Protein AF-A0A7C7RL92-F1 (afdb_monomer_lite)

Sequence (69 aa):
MHDTPGLHIKLTAENLGSIQRDTQIYHKNIPIGSVQDYTLDEANNRVVINAFIEPKYQHLIKTKTRFWN

Structure (mmCIF, N/CA/C/O backbone):
data_AF-A0A7C7RL92-F1
#
_entry.id   AF-A0A7C7RL92-F1
#
loop_
_atom_site.group_PDB
_atom_site.id
_atom_site.type_symbol
_atom_site.label_atom_id
_atom_site.label_alt_id
_atom_site.label_comp_id
_atom_site.label_asym_id
_atom_site.label_entity_id
_atom_site.label_seq_id
_atom_site.pdbx_PDB_ins_code
_atom_site.Cartn_x
_atom_site.Cartn_y
_atom_site.Cartn_z
_atom_site.occupancy
_atom_site.B_iso_or_equiv
_atom_site.auth_seq_id
_atom_site.auth_comp_id
_atom_site.auth_asym_id
_atom_site.auth_atom_id
_atom_site.pdbx_PDB_model_num
ATOM 1 N N . MET A 1 1 ? -17.145 17.157 2.497 1.00 42.53 1 MET A N 1
ATOM 2 C CA . MET A 1 1 ? -15.685 17.019 2.338 1.00 42.53 1 MET A CA 1
ATOM 3 C C . MET A 1 1 ? -15.245 15.893 3.268 1.00 42.53 1 MET A C 1
ATOM 5 O O . MET A 1 1 ? -15.111 16.149 4.454 1.00 42.53 1 MET A O 1
ATOM 9 N N . HIS A 1 2 ? -15.159 14.646 2.799 1.00 47.88 2 HIS A N 1
ATOM 10 C CA . HIS A 1 2 ? -14.573 13.568 3.604 1.00 47.88 2 HIS A CA 1
ATOM 11 C C . HIS A 1 2 ? -13.160 13.360 3.078 1.00 47.88 2 HIS A C 1
ATOM 13 O O . HIS A 1 2 ? -12.971 12.716 2.051 1.00 47.88 2 HIS A O 1
ATOM 19 N N . ASP A 1 3 ? -12.192 13.978 3.750 1.00 55.53 3 ASP A N 1
ATOM 20 C CA . ASP A 1 3 ? -10.825 13.469 3.744 1.00 55.53 3 ASP A CA 1
ATOM 21 C C . ASP A 1 3 ? -10.949 11.993 4.123 1.00 55.53 3 ASP A C 1
ATOM 23 O O . ASP A 1 3 ? -11.564 11.692 5.146 1.00 55.53 3 ASP A O 1
ATOM 27 N N . THR A 1 4 ? -10.493 11.068 3.283 1.00 62.03 4 THR A N 1
ATOM 28 C CA . THR A 1 4 ? -10.372 9.667 3.687 1.00 62.03 4 THR A CA 1
ATOM 29 C C . THR A 1 4 ? -9.036 9.582 4.414 1.00 62.03 4 THR A C 1
ATOM 31 O O . THR A 1 4 ? -8.011 9.457 3.740 1.00 62.03 4 THR A O 1
ATOM 34 N N . PRO A 1 5 ? -8.981 9.714 5.757 1.00 68.00 5 PRO A N 1
ATOM 35 C CA . PRO A 1 5 ? -7.729 9.544 6.465 1.00 68.00 5 PRO A CA 1
ATOM 36 C C . PRO A 1 5 ? -7.212 8.149 6.135 1.00 68.00 5 PRO A C 1
ATOM 38 O O . PRO A 1 5 ? -7.971 7.184 6.168 1.00 68.00 5 PRO A O 1
ATOM 41 N N . GLY A 1 6 ? -5.940 8.040 5.779 1.00 68.75 6 GLY A N 1
ATOM 42 C CA . GLY A 1 6 ? -5.334 6.769 5.425 1.00 68.75 6 GLY A CA 1
ATOM 43 C C . GLY A 1 6 ? -3.870 6.927 5.068 1.00 68.75 6 GLY A C 1
ATOM 44 O O . GLY A 1 6 ? -3.428 7.977 4.606 1.00 68.75 6 GLY A O 1
ATOM 45 N N . LEU A 1 7 ? -3.100 5.884 5.350 1.00 81.62 7 LEU A N 1
ATOM 46 C CA . LEU A 1 7 ? -1.667 5.872 5.125 1.00 81.62 7 LEU A CA 1
ATOM 47 C C . LEU A 1 7 ? -1.390 5.205 3.781 1.00 81.62 7 LEU A C 1
ATOM 49 O O . LEU A 1 7 ? -1.641 4.016 3.600 1.00 81.62 7 LEU A O 1
ATOM 53 N N . HIS A 1 8 ? -0.847 5.976 2.847 1.00 80.75 8 HIS A N 1
ATOM 54 C CA . HIS A 1 8 ? -0.395 5.455 1.566 1.00 80.75 8 HIS A CA 1
ATOM 55 C C . HIS A 1 8 ? 1.050 4.999 1.723 1.00 80.75 8 HIS A C 1
ATOM 57 O O . HIS A 1 8 ? 1.936 5.808 2.006 1.00 80.75 8 HIS A O 1
ATOM 63 N N . ILE A 1 9 ? 1.291 3.704 1.550 1.00 77.62 9 ILE A N 1
ATOM 64 C CA . ILE A 1 9 ? 2.631 3.128 1.627 1.00 77.62 9 ILE A CA 1
ATOM 65 C C . ILE A 1 9 ? 3.084 2.662 0.249 1.00 77.62 9 ILE A C 1
ATOM 67 O O . ILE A 1 9 ? 2.292 2.168 -0.553 1.00 77.62 9 ILE A O 1
ATOM 71 N N . LYS A 1 10 ? 4.383 2.816 -0.008 1.00 79.81 10 LYS A N 1
ATOM 72 C CA . LYS A 1 10 ? 5.046 2.278 -1.194 1.00 79.81 10 LYS A CA 1
ATOM 73 C C . LYS A 1 10 ? 5.907 1.103 -0.778 1.00 79.81 10 LYS A C 1
ATOM 75 O O . LYS A 1 10 ? 6.753 1.230 0.107 1.00 79.81 10 LYS A O 1
ATOM 80 N N . LEU A 1 11 ? 5.672 -0.030 -1.409 1.00 76.38 11 LEU A N 1
ATOM 81 C CA . LEU A 1 11 ? 6.387 -1.272 -1.193 1.00 76.38 11 LEU A CA 1
ATOM 82 C C . LEU A 1 11 ? 7.197 -1.556 -2.450 1.00 76.38 11 LEU A C 1
ATOM 84 O O . LEU A 1 11 ? 6.637 -1.635 -3.536 1.00 76.38 11 LEU A O 1
ATOM 88 N N . THR A 1 12 ? 8.510 -1.689 -2.314 1.00 73.75 12 THR A N 1
ATOM 89 C CA . THR A 1 12 ? 9.386 -2.067 -3.424 1.00 73.75 12 THR A CA 1
ATOM 90 C C . THR A 1 12 ? 9.726 -3.543 -3.316 1.00 73.75 12 THR A C 1
ATOM 92 O O . THR A 1 12 ? 10.262 -3.984 -2.299 1.00 73.75 12 THR A O 1
ATOM 95 N N . ALA A 1 13 ? 9.427 -4.298 -4.365 1.00 72.19 13 ALA A N 1
ATOM 96 C CA . ALA A 1 13 ? 9.754 -5.710 -4.487 1.00 72.19 13 ALA A CA 1
ATOM 97 C C . ALA A 1 13 ? 10.673 -5.940 -5.694 1.00 72.19 13 ALA A C 1
ATOM 99 O O . ALA A 1 13 ? 10.652 -5.179 -6.659 1.00 72.19 13 ALA A O 1
ATOM 100 N N . GLU A 1 14 ? 11.491 -6.990 -5.641 1.00 72.81 14 GLU A N 1
ATOM 101 C CA . GLU A 1 14 ? 12.360 -7.386 -6.762 1.00 72.81 14 GLU A CA 1
ATOM 102 C C . GLU A 1 14 ? 11.576 -8.065 -7.893 1.00 72.81 14 GLU A C 1
ATOM 104 O O . GLU A 1 14 ? 12.039 -8.099 -9.022 1.00 72.81 14 GLU A O 1
ATOM 109 N N . ASN A 1 15 ? 10.377 -8.579 -7.609 1.00 66.62 15 ASN A N 1
ATOM 110 C CA . ASN A 1 15 ? 9.465 -9.158 -8.591 1.00 66.62 15 ASN A 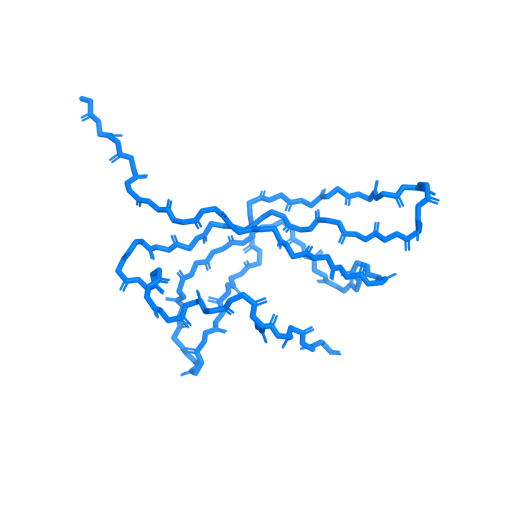CA 1
ATOM 111 C C . ASN A 1 15 ? 8.015 -8.859 -8.195 1.00 66.62 15 ASN A C 1
ATOM 113 O O . ASN A 1 15 ? 7.709 -8.744 -7.008 1.00 66.62 15 ASN A O 1
ATOM 117 N N . LEU A 1 16 ? 7.118 -8.774 -9.183 1.00 63.31 16 LEU A N 1
ATOM 118 C CA . LEU A 1 16 ? 5.685 -8.544 -8.944 1.00 63.31 16 LEU A CA 1
ATOM 119 C C . LEU A 1 16 ? 5.044 -9.727 -8.205 1.00 63.31 16 LEU A C 1
ATOM 121 O O . LEU A 1 16 ? 4.113 -9.551 -7.422 1.00 63.31 16 LEU A O 1
ATOM 125 N N . GLY A 1 17 ? 5.554 -10.937 -8.460 1.00 59.09 17 GLY A N 1
ATOM 126 C CA . GLY A 1 17 ? 4.910 -12.177 -8.036 1.00 59.09 17 GLY A CA 1
ATOM 127 C C . GLY A 1 17 ? 3.450 -12.240 -8.504 1.00 59.09 17 GLY A C 1
ATOM 128 O O . GLY A 1 17 ? 3.063 -11.585 -9.470 1.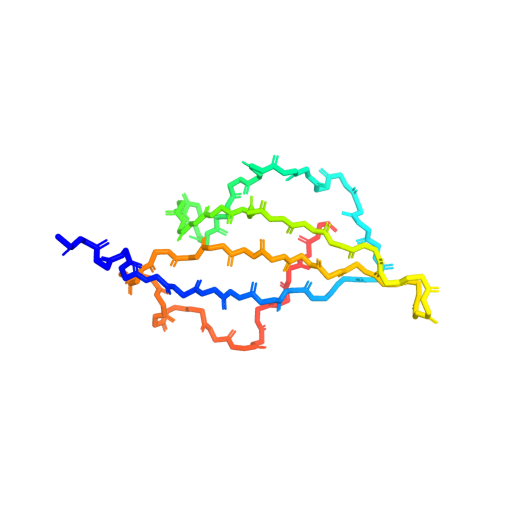00 59.09 17 GLY A O 1
ATOM 129 N N . SER A 1 18 ? 2.621 -13.000 -7.792 1.00 57.16 18 SER A N 1
ATOM 130 C CA . SER A 1 18 ? 1.174 -13.108 -8.039 1.00 57.16 18 SER A CA 1
ATOM 131 C C . SER A 1 18 ? 0.360 -11.967 -7.407 1.00 57.16 18 SER A C 1
ATOM 133 O O . SER A 1 18 ? -0.804 -12.168 -7.062 1.00 57.16 18 SER A O 1
ATOM 135 N N . ILE A 1 19 ? 0.952 -10.786 -7.190 1.00 65.25 19 ILE A N 1
ATOM 136 C CA . ILE A 1 19 ? 0.233 -9.656 -6.588 1.00 65.25 19 ILE A CA 1
ATOM 137 C C . ILE A 1 19 ? -0.590 -8.944 -7.661 1.00 65.25 19 ILE A C 1
ATOM 139 O O . ILE A 1 19 ? -0.061 -8.464 -8.659 1.00 65.25 19 ILE A O 1
ATOM 143 N N . GLN A 1 20 ? -1.900 -8.872 -7.435 1.00 65.62 20 GLN A N 1
ATOM 144 C CA . GLN A 1 20 ? -2.855 -8.198 -8.313 1.00 65.62 20 GLN A CA 1
ATOM 145 C C . GLN A 1 20 ? -3.398 -6.927 -7.651 1.00 65.62 20 GLN A C 1
ATOM 147 O O . GLN A 1 20 ? -3.333 -6.753 -6.428 1.00 65.62 20 GLN A O 1
ATOM 152 N N . ARG A 1 21 ? -3.952 -6.030 -8.469 1.00 71.12 21 ARG A N 1
ATOM 153 C CA . ARG A 1 21 ? -4.701 -4.862 -7.992 1.00 71.12 21 ARG A CA 1
ATOM 154 C C . ARG A 1 21 ? -5.877 -5.390 -7.156 1.00 71.12 21 ARG A C 1
ATOM 156 O O . ARG A 1 21 ? -6.394 -6.454 -7.482 1.00 71.12 21 ARG A O 1
ATOM 163 N N . ASP A 1 22 ? -6.207 -4.718 -6.053 1.00 73.31 22 ASP A N 1
ATOM 164 C CA . ASP A 1 22 ? -7.209 -5.153 -5.060 1.00 73.31 22 ASP A CA 1
ATOM 165 C C . ASP A 1 22 ? -6.794 -6.300 -4.122 1.00 73.31 22 ASP A C 1
ATOM 167 O O . ASP A 1 22 ? -7.600 -6.788 -3.327 1.00 73.31 22 ASP A O 1
ATOM 171 N N . THR A 1 23 ? -5.518 -6.696 -4.115 1.00 80.75 23 THR A N 1
ATOM 172 C CA . THR A 1 23 ? -5.027 -7.639 -3.098 1.00 80.75 23 THR A CA 1
ATOM 173 C C . THR A 1 23 ? -5.196 -7.041 -1.698 1.00 80.75 23 THR A C 1
ATOM 175 O O . THR A 1 23 ? -4.694 -5.950 -1.409 1.00 80.75 23 THR A O 1
ATOM 178 N N . GLN A 1 24 ? -5.880 -7.761 -0.804 1.00 82.25 24 GLN A N 1
ATOM 179 C CA . GLN A 1 24 ? -6.032 -7.342 0.588 1.00 82.25 24 GLN A CA 1
ATOM 180 C C . GLN A 1 24 ? -4.725 -7.530 1.362 1.00 82.25 24 GLN A C 1
ATOM 182 O O . GLN A 1 24 ? -4.070 -8.571 1.289 1.00 82.25 24 GLN A O 1
ATOM 187 N N . ILE A 1 25 ? -4.355 -6.513 2.137 1.00 79.31 25 ILE A N 1
ATOM 188 C CA . ILE A 1 25 ? -3.183 -6.548 3.006 1.00 79.31 25 ILE A CA 1
ATOM 189 C C . ILE A 1 25 ? -3.620 -7.004 4.385 1.00 79.31 25 ILE A C 1
ATOM 191 O O . ILE A 1 25 ? -4.394 -6.329 5.068 1.00 79.31 25 ILE A O 1
ATOM 195 N N . TYR A 1 26 ? -3.053 -8.127 4.812 1.00 78.62 26 TYR A N 1
ATOM 196 C CA . TYR A 1 26 ? -3.277 -8.676 6.136 1.00 78.62 26 TYR A CA 1
ATOM 197 C C . TYR A 1 26 ? -2.053 -8.482 7.018 1.00 78.62 26 TYR A C 1
ATOM 199 O O . TYR A 1 26 ? -0.918 -8.742 6.621 1.00 78.62 26 TYR A O 1
ATOM 207 N N . HIS A 1 27 ? -2.294 -8.088 8.262 1.00 78.56 27 HIS A N 1
ATOM 208 C CA . HIS A 1 27 ? -1.296 -8.122 9.317 1.00 78.56 27 HIS A CA 1
ATOM 209 C C . HIS A 1 27 ? -1.842 -8.955 10.470 1.00 78.56 27 HIS A C 1
ATOM 211 O O . HIS A 1 27 ? -2.898 -8.642 11.011 1.00 78.56 27 HIS A O 1
ATOM 217 N N . LYS A 1 28 ? -1.144 -10.037 10.838 1.00 79.19 28 LYS A N 1
ATOM 218 C CA . LYS A 1 28 ? -1.604 -10.989 11.870 1.00 79.19 28 LYS A CA 1
ATOM 219 C C . LYS A 1 28 ? -3.032 -11.517 11.622 1.00 79.19 28 LYS A C 1
ATOM 221 O O . LYS A 1 28 ? -3.820 -11.603 12.555 1.00 79.19 28 LYS A O 1
ATOM 226 N N . ASN A 1 29 ? -3.363 -11.858 10.372 1.00 80.62 29 ASN A N 1
ATOM 227 C CA . ASN A 1 29 ? -4.711 -12.267 9.929 1.00 80.62 29 ASN A CA 1
ATOM 228 C C . ASN A 1 29 ? -5.802 -11.183 10.018 1.00 80.62 29 ASN A C 1
ATOM 230 O O . ASN A 1 29 ? -6.977 -11.485 9.837 1.00 80.62 29 ASN A O 1
ATOM 234 N N . ILE A 1 30 ? -5.442 -9.920 10.258 1.00 81.81 30 ILE A N 1
ATOM 235 C CA . ILE A 1 30 ? -6.390 -8.803 10.276 1.00 81.81 30 ILE A CA 1
ATOM 236 C C . ILE A 1 30 ? -6.239 -8.021 8.969 1.00 81.81 30 ILE A C 1
ATOM 238 O O . ILE A 1 30 ? -5.112 -7.628 8.654 1.00 81.81 30 ILE A O 1
ATOM 242 N N . PRO A 1 31 ? -7.324 -7.782 8.208 1.00 84.31 31 PRO A N 1
ATOM 243 C CA . PRO A 1 31 ? -7.273 -6.909 7.046 1.00 84.31 31 PRO A CA 1
ATOM 244 C C . PRO A 1 31 ? -7.019 -5.482 7.526 1.00 84.31 31 PRO A C 1
ATOM 246 O O . PRO A 1 31 ? -7.804 -4.919 8.289 1.00 84.31 31 PRO A O 1
ATOM 249 N N . ILE A 1 32 ? -5.888 -4.922 7.112 1.00 85.00 32 ILE A N 1
ATOM 250 C CA . ILE A 1 32 ? -5.475 -3.571 7.500 1.00 85.00 32 ILE A CA 1
ATOM 251 C C . ILE A 1 32 ? -5.493 -2.584 6.332 1.00 85.00 32 ILE A C 1
ATOM 253 O O . ILE A 1 32 ? -5.313 -1.383 6.537 1.00 85.00 32 ILE A O 1
ATOM 257 N N . GLY A 1 33 ? -5.692 -3.081 5.113 1.00 85.88 33 GLY A N 1
ATOM 258 C CA . GLY A 1 33 ? -5.700 -2.266 3.911 1.00 85.88 33 GLY A CA 1
ATOM 259 C C . GLY A 1 33 ? -5.763 -3.092 2.635 1.00 85.88 33 GLY A C 1
ATOM 260 O O . GLY A 1 33 ? -6.046 -4.292 2.662 1.00 85.88 33 GLY A O 1
ATOM 261 N N . SER A 1 34 ? -5.471 -2.440 1.518 1.00 85.19 34 SER A N 1
ATOM 262 C CA . SER A 1 34 ? -5.527 -3.024 0.180 1.00 85.19 34 SER A CA 1
ATOM 263 C C . SER A 1 34 ? -4.487 -2.406 -0.750 1.00 85.19 34 SER A C 1
ATOM 265 O O . SER A 1 34 ? -4.050 -1.264 -0.582 1.00 85.19 34 SER A O 1
ATOM 267 N N . VAL A 1 35 ? -4.065 -3.181 -1.745 1.00 84.31 35 VAL A N 1
ATOM 268 C CA . VAL A 1 35 ? -3.217 -2.702 -2.837 1.00 84.31 35 VAL A CA 1
ATOM 269 C C . VAL A 1 35 ? -4.068 -1.861 -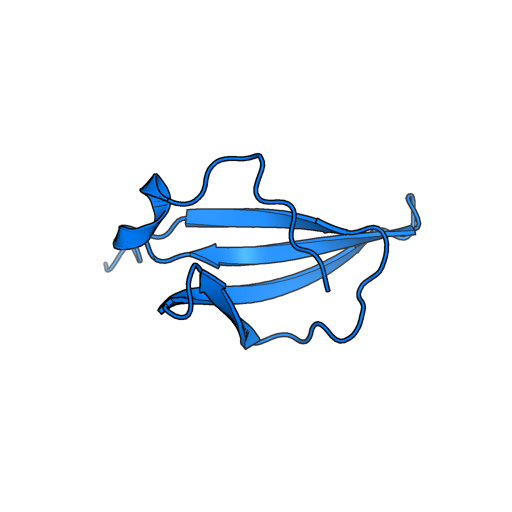3.784 1.00 84.31 35 VAL A C 1
ATOM 271 O O . VAL A 1 35 ? -4.994 -2.374 -4.407 1.00 84.31 35 VAL A O 1
ATOM 274 N N . GLN A 1 36 ? -3.734 -0.577 -3.896 1.00 85.31 36 GLN A N 1
ATOM 275 C CA . GLN A 1 36 ? -4.401 0.358 -4.805 1.00 85.31 36 GLN A CA 1
ATOM 276 C C . GLN A 1 36 ? -3.840 0.234 -6.218 1.00 85.31 36 GLN A C 1
ATOM 278 O O . GLN A 1 36 ? -4.583 0.220 -7.194 1.00 85.31 36 GLN A O 1
ATOM 283 N N . ASP A 1 37 ? -2.514 0.174 -6.334 1.00 83.75 37 ASP A N 1
ATOM 284 C CA . ASP A 1 37 ? -1.848 0.148 -7.627 1.00 83.75 37 ASP A CA 1
ATOM 285 C C . ASP A 1 37 ? -0.459 -0.481 -7.522 1.00 83.75 37 ASP A C 1
ATOM 287 O O . ASP A 1 37 ? 0.092 -0.634 -6.433 1.00 83.75 37 ASP A O 1
ATOM 291 N N . TYR A 1 38 ? 0.128 -0.836 -8.654 1.00 82.38 38 TYR A N 1
ATOM 292 C CA . TYR A 1 38 ? 1.518 -1.238 -8.737 1.00 82.38 38 TYR A CA 1
ATOM 293 C C . TYR A 1 38 ? 2.096 -0.782 -10.069 1.00 82.38 38 TYR A C 1
ATOM 295 O O . TYR A 1 38 ? 1.436 -0.783 -11.104 1.00 82.38 38 TYR A O 1
ATOM 303 N N . THR A 1 39 ? 3.364 -0.412 -10.045 1.00 81.56 39 THR A N 1
ATOM 304 C CA . THR A 1 39 ? 4.103 0.050 -11.209 1.00 81.56 39 THR A CA 1
ATOM 305 C C . THR A 1 39 ? 5.362 -0.785 -11.343 1.00 81.56 39 THR A C 1
ATOM 307 O O . THR A 1 39 ? 6.075 -1.003 -10.365 1.00 81.56 39 THR A O 1
ATOM 310 N N . LEU A 1 40 ? 5.638 -1.260 -12.553 1.00 80.38 40 LEU A N 1
ATOM 311 C CA . LEU A 1 40 ? 6.916 -1.878 -12.871 1.00 80.38 40 LEU A CA 1
ATOM 312 C C . LEU A 1 40 ? 7.936 -0.766 -13.138 1.00 80.38 40 LEU A C 1
ATOM 314 O O . LEU A 1 40 ? 7.759 0.053 -14.034 1.00 80.38 40 LEU A O 1
ATOM 318 N N . ASP A 1 41 ? 8.990 -0.733 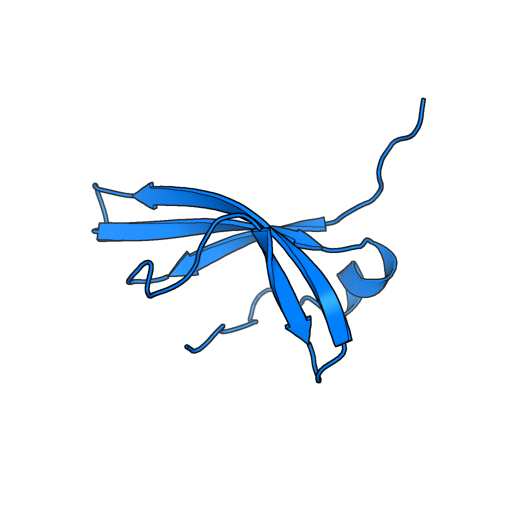-12.337 1.00 80.94 41 ASP A N 1
ATOM 319 C CA . ASP A 1 41 ? 10.182 0.071 -12.563 1.00 80.94 41 ASP A CA 1
ATOM 320 C C . ASP A 1 41 ? 11.100 -0.710 -13.511 1.00 80.94 41 ASP A C 1
ATOM 322 O O . ASP A 1 41 ? 11.879 -1.569 -13.089 1.00 80.94 41 ASP A O 1
ATOM 326 N N . GLU A 1 42 ? 10.970 -0.441 -14.812 1.00 72.06 42 GLU A N 1
ATOM 327 C CA . GLU A 1 42 ? 11.791 -1.076 -15.853 1.00 72.06 42 GLU A CA 1
ATOM 328 C C . GLU A 1 42 ? 13.282 -0.729 -15.712 1.00 72.06 42 GLU A C 1
ATOM 330 O O . GLU A 1 42 ? 14.140 -1.511 -16.112 1.00 72.06 42 GLU A O 1
ATOM 335 N N . ALA A 1 43 ? 13.611 0.411 -15.094 1.00 77.31 43 ALA A N 1
ATOM 336 C CA . ALA A 1 43 ? 14.991 0.860 -14.918 1.00 77.31 43 ALA A CA 1
ATOM 337 C C . ALA A 1 43 ? 15.771 0.002 -13.909 1.00 77.31 43 ALA A C 1
ATOM 339 O O . ALA A 1 43 ? 16.958 -0.256 -14.100 1.00 77.31 43 ALA A O 1
ATOM 340 N N . ASN A 1 44 ? 15.115 -0.446 -12.838 1.00 73.44 44 ASN A N 1
ATOM 341 C CA . ASN A 1 44 ? 15.729 -1.263 -11.791 1.00 73.44 44 ASN A CA 1
ATOM 342 C C . ASN A 1 44 ? 15.226 -2.710 -11.793 1.00 73.44 44 ASN A C 1
ATOM 344 O O . ASN A 1 44 ? 15.598 -3.470 -10.898 1.00 73.44 44 ASN A O 1
ATOM 348 N N . ASN A 1 45 ? 14.379 -3.076 -12.762 1.00 75.69 45 ASN A N 1
ATOM 349 C CA . ASN A 1 45 ? 13.672 -4.353 -12.824 1.00 75.69 45 ASN A CA 1
ATOM 350 C C . ASN A 1 45 ? 12.976 -4.682 -11.490 1.00 75.69 45 ASN A C 1
ATOM 352 O O . ASN A 1 45 ? 13.061 -5.794 -10.972 1.00 75.69 45 ASN A O 1
ATOM 356 N N . ARG A 1 46 ? 12.358 -3.662 -10.887 1.00 81.31 46 ARG A N 1
ATOM 357 C CA . ARG A 1 46 ? 11.697 -3.723 -9.578 1.00 81.31 46 ARG A CA 1
ATOM 358 C C . ARG A 1 46 ? 10.237 -3.369 -9.727 1.00 81.31 46 ARG A C 1
ATOM 360 O O . ARG A 1 46 ? 9.839 -2.712 -10.674 1.00 81.31 46 ARG A O 1
ATOM 367 N N . VAL A 1 47 ? 9.431 -3.747 -8.753 1.00 81.31 47 VAL A N 1
ATOM 368 C CA . VAL A 1 47 ? 8.011 -3.412 -8.727 1.00 81.31 47 VAL A CA 1
ATOM 369 C C . VAL A 1 47 ? 7.736 -2.510 -7.545 1.00 81.31 47 VAL A C 1
ATOM 371 O O . VAL A 1 47 ? 8.089 -2.829 -6.412 1.00 81.31 47 VAL A O 1
ATOM 374 N N . VAL A 1 48 ? 7.101 -1.379 -7.819 1.00 83.38 48 VAL A N 1
ATOM 375 C CA . VAL A 1 48 ? 6.644 -0.411 -6.831 1.00 83.38 48 VAL A CA 1
ATOM 376 C C . VAL A 1 48 ? 5.152 -0.613 -6.628 1.00 83.38 48 VAL A C 1
ATOM 378 O O . VAL A 1 48 ? 4.342 -0.226 -7.459 1.00 83.38 48 VAL A O 1
ATOM 381 N N . ILE A 1 49 ? 4.776 -1.214 -5.512 1.00 82.94 49 ILE A N 1
ATOM 382 C CA . ILE A 1 49 ? 3.392 -1.472 -5.133 1.00 82.94 49 ILE A CA 1
ATOM 383 C C . ILE A 1 49 ? 2.925 -0.325 -4.235 1.00 82.94 49 ILE A C 1
ATOM 385 O O . ILE A 1 49 ? 3.505 -0.063 -3.181 1.00 82.94 49 ILE A O 1
ATOM 389 N N . ASN A 1 50 ? 1.875 0.370 -4.652 1.00 85.06 50 ASN A N 1
ATOM 390 C CA . ASN A 1 50 ? 1.188 1.393 -3.880 1.00 85.06 50 ASN A CA 1
ATOM 391 C C . ASN A 1 50 ? 0.012 0.757 -3.138 1.00 85.06 50 ASN A C 1
ATOM 393 O O . ASN A 1 50 ? -0.947 0.272 -3.742 1.00 85.06 50 ASN A O 1
ATOM 397 N N . ALA A 1 51 ? 0.059 0.796 -1.813 1.00 84.06 51 ALA A N 1
ATOM 398 C CA . ALA A 1 51 ? -1.001 0.273 -0.973 1.00 84.06 51 ALA A CA 1
ATOM 399 C C . ALA A 1 51 ? -1.600 1.345 -0.074 1.00 84.06 51 ALA A C 1
ATOM 401 O O . ALA A 1 51 ? -0.912 2.255 0.395 1.00 84.06 51 ALA A O 1
ATOM 402 N N . PHE A 1 52 ? -2.894 1.201 0.179 1.00 85.75 52 PHE A N 1
ATOM 403 C CA . PHE A 1 52 ? -3.642 2.016 1.111 1.00 85.75 52 PHE A CA 1
ATOM 404 C C . PHE A 1 52 ? -3.867 1.239 2.400 1.00 85.75 52 PHE A C 1
ATOM 406 O O . PHE A 1 52 ? -4.399 0.130 2.385 1.00 85.75 52 PHE A O 1
ATOM 413 N N . ILE A 1 53 ? -3.471 1.835 3.517 1.00 85.00 53 ILE A N 1
ATOM 414 C CA . ILE A 1 53 ? -3.669 1.290 4.854 1.00 85.00 53 ILE A CA 1
ATOM 415 C C . ILE A 1 53 ? -4.633 2.194 5.603 1.00 85.00 53 ILE A C 1
ATOM 417 O O . ILE A 1 53 ? -4.502 3.421 5.591 1.00 85.00 53 ILE A O 1
ATOM 421 N N . GLU A 1 54 ? -5.581 1.585 6.306 1.00 84.50 54 GLU A N 1
ATOM 422 C CA . GLU A 1 54 ? -6.525 2.345 7.109 1.00 84.50 54 GLU A CA 1
ATOM 423 C C . GLU A 1 54 ? -5.787 3.116 8.224 1.00 84.50 54 GLU A C 1
ATOM 425 O O . GLU A 1 54 ? -4.865 2.599 8.865 1.00 84.50 54 GLU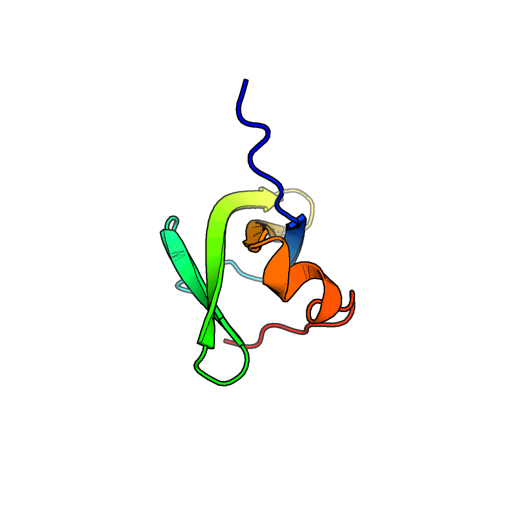 A O 1
ATOM 430 N N . PRO A 1 55 ? -6.210 4.347 8.536 1.00 81.00 55 PRO A N 1
ATOM 431 C CA . PRO A 1 55 ? -5.513 5.240 9.461 1.00 81.00 55 PRO A CA 1
ATOM 432 C C . PRO A 1 55 ? -5.533 4.696 10.892 1.00 81.00 55 PRO A C 1
ATOM 434 O O . PRO A 1 55 ? -4.625 4.970 11.673 1.00 81.00 55 PRO A O 1
ATOM 437 N N . LYS A 1 56 ? -6.516 3.855 11.237 1.00 81.56 56 LYS A N 1
ATOM 438 C CA . LYS A 1 56 ? -6.535 3.104 12.502 1.00 81.56 56 LYS A CA 1
ATOM 439 C C . LYS A 1 56 ? -5.336 2.165 12.649 1.00 81.56 56 LYS A C 1
ATOM 441 O O . LYS A 1 56 ? -4.926 1.910 13.772 1.00 81.56 56 LYS A O 1
ATOM 446 N N . TYR A 1 57 ? -4.737 1.698 11.553 1.00 80.62 57 TYR A N 1
ATOM 447 C CA . TYR A 1 57 ? -3.599 0.772 11.548 1.00 80.62 57 TYR A CA 1
ATOM 448 C C . TYR A 1 57 ? -2.279 1.428 11.131 1.00 80.62 57 TYR A C 1
ATOM 450 O O . TYR A 1 57 ? -1.244 0.764 11.146 1.00 80.62 57 TYR A O 1
ATOM 458 N N . GLN A 1 58 ? -2.271 2.732 10.830 1.00 76.00 58 GLN A N 1
ATOM 459 C CA . GLN A 1 58 ? -1.057 3.471 10.447 1.00 76.00 58 GLN A CA 1
ATOM 460 C C . GLN A 1 58 ? 0.085 3.308 11.466 1.00 76.00 58 GLN A C 1
ATOM 462 O O . GLN A 1 58 ? 1.250 3.224 11.101 1.00 76.00 58 GLN A O 1
ATOM 467 N N . HIS A 1 59 ? -0.259 3.198 12.753 1.00 76.00 59 HIS A N 1
ATOM 468 C CA . HIS A 1 59 ? 0.688 3.039 13.856 1.00 76.00 59 HIS A CA 1
ATOM 469 C C . HIS A 1 59 ? 1.342 1.644 13.908 1.00 76.00 59 HIS A C 1
ATOM 471 O O . HIS A 1 59 ? 2.372 1.470 14.562 1.00 76.00 59 HIS A O 1
ATOM 477 N N . LEU A 1 60 ? 0.752 0.650 13.234 1.00 70.56 60 LEU A N 1
ATOM 478 C CA . LEU A 1 60 ? 1.271 -0.717 13.140 1.00 70.56 60 LEU A CA 1
ATOM 479 C C . LEU A 1 60 ? 2.274 -0.865 11.993 1.00 70.56 60 LEU A C 1
ATOM 481 O O . LEU A 1 60 ? 3.191 -1.683 12.078 1.00 70.56 60 LEU A O 1
ATOM 485 N N . ILE A 1 61 ? 2.128 -0.064 10.935 1.00 66.00 61 ILE A N 1
ATOM 486 C CA . ILE A 1 61 ? 3.030 -0.094 9.788 1.00 66.00 61 ILE A CA 1
ATOM 487 C C . ILE A 1 61 ? 4.284 0.715 10.113 1.00 66.00 61 ILE A C 1
ATOM 489 O O . ILE A 1 61 ? 4.346 1.928 9.937 1.00 66.00 61 ILE A O 1
ATOM 493 N N . LYS A 1 62 ? 5.326 0.024 10.578 1.00 57.47 62 LYS A N 1
ATOM 494 C CA . LYS A 1 62 ? 6.68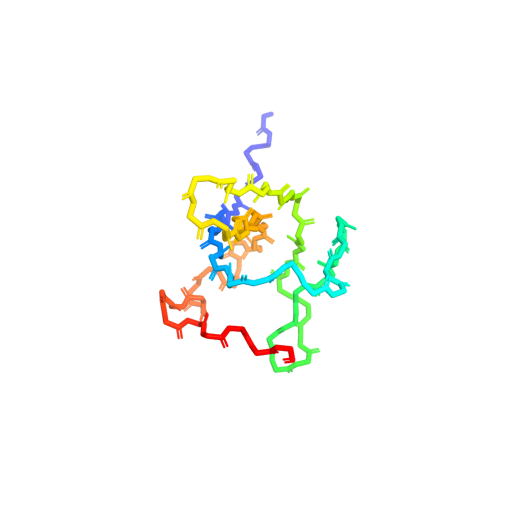1 0.580 10.621 1.00 57.47 62 LYS A CA 1
ATOM 495 C C . LYS A 1 62 ? 7.423 0.212 9.338 1.00 57.47 62 LYS A C 1
ATOM 497 O O . LYS A 1 62 ? 7.331 -0.919 8.862 1.00 57.47 62 LYS A O 1
ATOM 502 N N . THR A 1 63 ? 8.202 1.165 8.829 1.00 49.44 63 THR A N 1
ATOM 503 C CA . THR A 1 63 ? 8.986 1.226 7.572 1.00 49.44 63 THR A CA 1
ATOM 504 C C . THR A 1 63 ? 9.885 0.013 7.253 1.00 49.44 63 THR A C 1
ATOM 506 O O . THR A 1 63 ? 10.539 -0.018 6.221 1.00 49.44 63 THR A O 1
ATOM 509 N N . LYS A 1 64 ? 9.926 -1.015 8.107 1.00 49.00 64 LYS A N 1
ATOM 510 C CA . LYS A 1 64 ? 10.667 -2.270 7.901 1.00 49.00 64 LYS A CA 1
ATOM 511 C C . LYS A 1 64 ? 9.752 -3.485 7.725 1.00 49.00 64 LYS A C 1
ATOM 513 O O . LYS A 1 64 ? 10.148 -4.602 8.049 1.00 49.00 64 LYS A O 1
ATOM 518 N N . THR A 1 65 ? 8.524 -3.288 7.248 1.00 50.88 65 THR A N 1
ATOM 519 C CA . THR A 1 65 ? 7.647 -4.421 6.934 1.00 50.88 65 THR A CA 1
ATOM 520 C C . THR A 1 65 ? 8.154 -5.072 5.652 1.00 50.88 65 THR A C 1
ATOM 522 O O . THR A 1 65 ? 7.890 -4.608 4.549 1.00 50.88 65 THR A O 1
ATOM 525 N N . ARG A 1 66 ? 8.963 -6.117 5.818 1.00 53.59 66 ARG A N 1
ATOM 526 C CA . ARG A 1 66 ? 9.407 -6.989 4.735 1.00 53.59 66 ARG A CA 1
ATOM 527 C C . ARG A 1 66 ? 8.207 -7.875 4.398 1.00 53.59 66 ARG A C 1
ATOM 529 O O . ARG A 1 66 ? 7.809 -8.688 5.228 1.00 53.59 66 ARG A O 1
ATOM 536 N N . PHE A 1 67 ? 7.565 -7.628 3.260 1.00 55.06 67 PHE A N 1
ATOM 537 C CA . PHE A 1 67 ? 6.531 -8.518 2.741 1.00 55.06 67 PHE A CA 1
ATOM 538 C C . PHE A 1 67 ? 7.242 -9.639 1.988 1.00 55.06 67 PHE A C 1
ATOM 540 O O . PHE A 1 67 ? 8.011 -9.384 1.066 1.00 55.06 67 PHE A O 1
ATOM 547 N N . TRP A 1 68 ? 7.039 -10.862 2.455 1.00 46.81 68 TRP A N 1
ATOM 548 C CA . TRP A 1 68 ? 7.544 -12.087 1.850 1.00 46.81 68 TRP A CA 1
ATOM 549 C C . TRP A 1 68 ? 6.322 -12.739 1.204 1.00 46.81 68 TRP A C 1
ATOM 551 O O . TRP A 1 68 ? 5.286 -12.849 1.867 1.00 46.81 68 TRP A O 1
ATOM 561 N N . ASN A 1 69 ? 6.427 -13.095 -0.073 1.00 44.06 69 ASN A N 1
ATOM 562 C CA . ASN A 1 69 ? 5.546 -14.069 -0.713 1.00 44.06 69 ASN A CA 1
ATOM 563 C C . ASN A 1 69 ? 6.344 -15.364 -0.856 1.00 44.06 69 ASN A C 1
ATOM 565 O O . ASN A 1 69 ? 7.555 -15.237 -1.158 1.00 44.06 69 ASN A O 1
#

Radius of gyration: 12.48 Å; chains: 1; bounding box: 31×31×30 Å

Foldseek 3Di:
DDPQDWDKDKDKALACPPDDFQDFDDDPNHGFWGFHDKDQPPVNSIIITIIIGHNVCPVVDDPPPDDDD

pLDDT: mean 72.91, std 12.07, range [42.53, 85.88]

Secondary structure (DSSP, 8-state):
------EEEEEEESS-TT--TTPEEEETTEEEEEEEEEEEETTTTEEEEEEEE-GGGTTT--TT-----